Protein AF-A0A4S2SCQ0-F1 (afdb_monomer_lite)

Structure (mmCIF, N/CA/C/O backbone):
data_AF-A0A4S2SCQ0-F1
#
_entry.id   AF-A0A4S2SCQ0-F1
#
loop_
_atom_site.group_PDB
_atom_site.id
_atom_site.type_symbol
_atom_site.label_atom_id
_atom_site.label_alt_id
_atom_site.label_comp_id
_atom_site.label_asym_id
_atom_site.label_entity_id
_atom_site.label_seq_id
_atom_site.pdbx_PDB_ins_code
_atom_site.Cartn_x
_atom_site.Cartn_y
_atom_site.Cartn_z
_atom_site.occupancy
_atom_site.B_iso_or_equiv
_atom_site.auth_seq_id
_atom_site.auth_comp_id
_atom_site.auth_asym_id
_atom_site.auth_atom_id
_atom_site.pdbx_PDB_model_num
ATOM 1 N N . MET A 1 1 ? 38.901 36.542 -50.478 1.00 45.44 1 MET A N 1
ATOM 2 C CA . MET A 1 1 ? 38.086 35.421 -50.986 1.00 45.44 1 MET A CA 1
ATOM 3 C C . MET A 1 1 ? 38.685 34.121 -50.463 1.00 45.44 1 MET A C 1
ATOM 5 O O . MET A 1 1 ? 39.624 33.625 -51.063 1.00 45.44 1 MET A O 1
ATOM 9 N N . SER A 1 2 ? 38.216 33.624 -49.317 1.00 47.53 2 SER A N 1
ATOM 10 C CA . SER A 1 2 ? 38.444 32.237 -48.889 1.00 47.53 2 SER A CA 1
ATOM 11 C C . SER A 1 2 ? 37.242 31.841 -48.040 1.00 47.53 2 SER A C 1
ATOM 13 O O . SER A 1 2 ? 37.023 32.395 -46.964 1.00 47.53 2 SER A O 1
ATOM 15 N N . GLU A 1 3 ? 36.384 31.004 -48.611 1.00 53.09 3 GLU A N 1
ATOM 16 C CA . GLU A 1 3 ? 35.136 30.562 -48.004 1.00 53.09 3 GLU A CA 1
ATOM 17 C C . GLU A 1 3 ? 35.427 29.444 -46.998 1.00 53.09 3 GLU A C 1
ATOM 19 O O . GLU A 1 3 ? 35.780 28.333 -47.383 1.00 53.09 3 GLU A O 1
ATOM 24 N N . HIS A 1 4 ? 35.234 29.712 -45.709 1.00 47.75 4 HIS A N 1
ATOM 25 C CA . HIS A 1 4 ? 35.110 28.660 -44.702 1.00 47.75 4 HIS A CA 1
ATOM 26 C C . HIS A 1 4 ? 33.709 28.730 -44.109 1.00 47.75 4 HIS A C 1
ATOM 28 O O . HIS A 1 4 ? 33.461 29.360 -43.083 1.00 47.75 4 HIS A O 1
ATOM 34 N N . ARG A 1 5 ? 32.766 28.095 -44.812 1.00 49.00 5 ARG A N 1
ATOM 35 C CA . ARG A 1 5 ? 31.453 27.760 -44.266 1.00 49.00 5 ARG A CA 1
ATOM 36 C C . ARG A 1 5 ? 31.665 26.649 -43.240 1.00 49.00 5 ARG A C 1
ATOM 38 O O . ARG A 1 5 ? 31.764 25.480 -43.596 1.00 49.00 5 ARG A O 1
ATOM 45 N N . PHE A 1 6 ? 31.785 27.029 -41.972 1.00 45.31 6 PHE A N 1
ATOM 46 C CA . PHE A 1 6 ? 31.586 26.104 -40.863 1.00 45.31 6 PHE A CA 1
ATOM 47 C C . PHE A 1 6 ? 30.093 25.766 -40.810 1.00 45.31 6 PHE A C 1
ATOM 49 O O . PHE A 1 6 ? 29.304 26.442 -40.153 1.00 45.31 6 PHE A O 1
ATOM 56 N N . THR A 1 7 ? 29.695 24.746 -41.565 1.00 49.78 7 THR A N 1
ATOM 57 C CA . THR A 1 7 ? 28.400 24.092 -41.397 1.00 49.78 7 THR A CA 1
ATOM 58 C C . THR A 1 7 ? 28.523 23.225 -40.153 1.00 49.78 7 THR A C 1
ATOM 60 O O . THR A 1 7 ? 29.091 22.136 -40.186 1.00 49.78 7 THR A O 1
ATOM 63 N N . LEU A 1 8 ? 28.068 23.752 -39.020 1.00 42.38 8 LEU A N 1
ATOM 64 C CA . LEU A 1 8 ? 27.846 22.944 -37.832 1.00 42.38 8 LEU A CA 1
ATOM 65 C C . LEU A 1 8 ? 26.577 22.142 -38.130 1.00 42.38 8 LEU A C 1
ATOM 67 O O . LEU A 1 8 ? 25.468 22.615 -37.889 1.00 42.38 8 LEU A O 1
ATOM 71 N N . ASP A 1 9 ? 26.753 20.975 -38.756 1.00 43.62 9 ASP A N 1
ATOM 72 C CA . ASP A 1 9 ? 25.717 19.951 -38.883 1.00 43.62 9 ASP A CA 1
ATOM 73 C C . ASP A 1 9 ? 25.373 19.472 -37.471 1.00 43.62 9 ASP A C 1
ATOM 75 O O . ASP A 1 9 ? 25.851 18.457 -36.966 1.00 43.62 9 ASP A O 1
ATOM 79 N N . ASN A 1 10 ? 24.548 20.266 -36.796 1.00 47.84 10 ASN A N 1
ATOM 80 C CA . ASN A 1 10 ? 23.954 19.944 -35.515 1.00 47.84 10 ASN A CA 1
ATOM 81 C C . ASN A 1 10 ? 22.767 19.006 -35.757 1.00 47.84 10 ASN A C 1
ATOM 83 O O . ASN A 1 10 ? 21.622 19.328 -35.456 1.00 47.84 10 ASN A O 1
ATOM 87 N N . THR A 1 11 ? 23.049 17.851 -36.355 1.00 51.22 11 THR A N 1
ATOM 88 C CA . THR A 1 11 ? 22.090 16.754 -36.496 1.00 51.22 11 THR A CA 1
ATOM 89 C C . THR A 1 11 ? 22.715 15.498 -35.902 1.00 51.22 11 THR A C 1
ATOM 91 O O . THR A 1 11 ? 22.844 14.468 -36.554 1.00 51.22 11 THR A O 1
ATOM 94 N N . SER A 1 12 ? 23.137 15.574 -34.638 1.00 47.16 12 SER A N 1
ATOM 95 C CA . SER A 1 12 ? 23.372 14.376 -33.835 1.00 47.16 12 SER A CA 1
ATOM 96 C C . SER A 1 12 ? 22.265 14.254 -32.793 1.00 47.16 12 SER A C 1
ATOM 98 O O . SER A 1 12 ? 22.231 14.991 -31.812 1.00 47.16 12 SER A O 1
ATOM 100 N N . ALA A 1 13 ? 21.379 13.292 -33.043 1.00 48.19 13 ALA A N 1
ATOM 101 C CA . ALA A 1 13 ? 20.478 12.678 -32.076 1.00 48.19 13 ALA A CA 1
ATOM 102 C C . ALA A 1 13 ? 19.444 13.601 -31.405 1.00 48.19 13 ALA A C 1
ATOM 104 O O . ALA A 1 13 ? 19.455 13.814 -30.195 1.00 48.19 13 ALA A O 1
ATOM 105 N N . ALA A 1 14 ? 18.413 13.980 -32.162 1.00 48.03 14 ALA A N 1
ATOM 106 C CA . ALA A 1 14 ? 17.074 14.052 -31.581 1.00 48.03 14 ALA A CA 1
ATOM 107 C C . ALA A 1 14 ? 16.601 12.619 -31.245 1.00 48.03 14 ALA A C 1
ATOM 109 O O . ALA A 1 14 ? 15.771 12.047 -31.945 1.00 48.03 14 ALA A O 1
ATOM 110 N N . VAL A 1 15 ? 17.174 12.000 -30.209 1.00 54.00 15 VAL A N 1
ATOM 111 C CA . VAL A 1 15 ? 16.635 10.768 -29.613 1.00 54.00 15 VAL A CA 1
ATOM 112 C C . VAL A 1 15 ? 15.983 11.140 -28.289 1.00 54.00 15 VAL A C 1
ATOM 114 O O . VAL A 1 15 ? 16.561 10.996 -27.221 1.00 54.00 15 VAL A O 1
ATOM 117 N N . ALA A 1 16 ? 14.762 11.654 -28.383 1.00 53.16 16 ALA A N 1
ATOM 118 C CA . ALA A 1 16 ? 13.720 11.534 -27.369 1.00 53.16 16 ALA A CA 1
ATOM 119 C C . ALA A 1 16 ? 12.385 11.899 -28.050 1.00 53.16 16 ALA A C 1
ATOM 121 O O . ALA A 1 16 ? 12.348 12.889 -28.778 1.00 53.16 16 ALA A O 1
ATOM 122 N N . PRO A 1 17 ? 11.297 11.129 -27.858 1.00 49.06 17 PRO A N 1
ATOM 123 C CA . PRO A 1 17 ? 10.951 10.550 -26.573 1.00 49.06 17 PRO A CA 1
ATOM 124 C C . PRO A 1 17 ? 10.534 9.085 -26.712 1.00 49.06 17 PRO A C 1
ATOM 126 O O . PRO A 1 17 ? 9.384 8.777 -27.012 1.00 49.06 17 PRO A O 1
ATOM 129 N N . ALA A 1 18 ? 11.417 8.161 -26.354 1.00 54.22 18 ALA A N 1
ATOM 130 C CA . ALA A 1 18 ? 10.928 6.914 -25.789 1.00 54.22 18 ALA A CA 1
ATOM 131 C C . ALA A 1 18 ? 10.643 7.172 -24.305 1.00 54.22 18 ALA A C 1
ATOM 133 O O . ALA A 1 18 ? 11.241 6.561 -23.429 1.00 54.22 18 ALA A O 1
ATOM 134 N N . ALA A 1 19 ? 9.699 8.074 -24.010 1.00 54.62 19 ALA A N 1
ATOM 135 C CA . ALA A 1 19 ? 8.956 7.967 -22.765 1.00 54.62 19 ALA A CA 1
ATOM 136 C C . ALA A 1 19 ? 8.038 6.748 -22.921 1.00 54.62 19 ALA A C 1
ATOM 138 O O . ALA A 1 19 ? 6.813 6.867 -22.958 1.00 54.62 19 ALA A O 1
ATOM 139 N N . VAL A 1 20 ? 8.642 5.561 -23.035 1.00 54.28 20 VAL A N 1
ATOM 140 C CA . VAL A 1 20 ? 8.018 4.324 -22.597 1.00 54.28 20 VAL A CA 1
ATOM 141 C C . VAL A 1 20 ? 7.935 4.507 -21.095 1.00 54.28 20 VAL A C 1
ATOM 143 O O . VAL A 1 20 ? 8.783 4.048 -20.340 1.00 54.28 20 VAL A O 1
ATOM 146 N N . ARG A 1 21 ? 6.954 5.310 -20.673 1.00 55.31 21 ARG A N 1
ATOM 147 C CA . ARG A 1 21 ? 6.491 5.313 -19.302 1.00 55.31 21 ARG A CA 1
ATOM 148 C C . ARG A 1 21 ? 6.297 3.833 -18.997 1.00 55.31 21 ARG A C 1
ATOM 150 O O . ARG A 1 21 ? 5.500 3.207 -19.712 1.00 55.31 21 ARG A O 1
ATOM 157 N N . PRO A 1 22 ? 7.046 3.253 -18.043 1.00 52.25 22 PRO A N 1
ATOM 158 C CA . PRO A 1 22 ? 6.787 1.884 -17.659 1.00 52.25 22 PRO A CA 1
ATOM 159 C C . PRO A 1 22 ? 5.304 1.819 -17.299 1.00 52.25 22 PRO A C 1
ATOM 161 O O . PRO A 1 22 ? 4.725 2.848 -16.924 1.00 52.25 22 PRO A O 1
ATOM 164 N N . PRO A 1 23 ? 4.641 0.677 -17.498 1.00 58.47 23 PRO A N 1
ATOM 165 C CA . PRO A 1 23 ? 3.207 0.588 -17.312 1.00 58.47 23 PRO A CA 1
ATOM 166 C C . PRO A 1 23 ? 2.877 1.047 -15.890 1.00 58.47 23 PRO A C 1
ATOM 168 O O . PRO A 1 23 ? 2.974 0.280 -14.938 1.00 58.47 23 PRO A O 1
ATOM 171 N N . HIS A 1 24 ? 2.405 2.293 -15.758 1.00 55.78 24 HIS A N 1
ATOM 172 C CA . HIS A 1 24 ? 1.891 2.890 -14.520 1.00 55.78 24 HIS A CA 1
ATOM 173 C C . HIS A 1 24 ? 0.692 2.096 -13.953 1.00 55.78 24 HIS A C 1
ATOM 175 O O . HIS A 1 24 ? 0.072 2.499 -12.978 1.00 55.78 24 HIS A O 1
ATOM 181 N N . TYR A 1 25 ? 0.348 0.983 -14.602 1.00 57.44 25 TYR A N 1
ATOM 182 C CA . TYR A 1 25 ? -0.711 0.042 -14.308 1.00 57.44 25 TYR A CA 1
ATOM 183 C C . TYR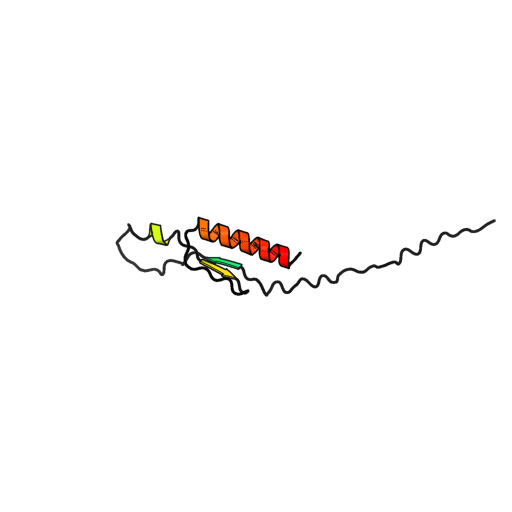 A 1 25 ? -0.264 -1.146 -13.439 1.00 57.44 25 TYR A C 1
ATOM 185 O O . TYR A 1 25 ? -1.138 -1.868 -12.969 1.00 57.44 25 TYR A O 1
ATOM 193 N N . LEU A 1 26 ? 1.041 -1.374 -13.216 1.00 74.00 26 LEU A N 1
ATOM 194 C CA . LEU A 1 26 ? 1.506 -2.471 -12.342 1.00 74.00 26 LEU A CA 1
ATOM 195 C C . LEU A 1 26 ? 1.327 -2.147 -10.857 1.00 74.00 26 LEU A C 1
ATOM 197 O O . LEU A 1 26 ? 0.995 -3.020 -10.058 1.00 74.00 26 LEU A O 1
ATOM 201 N N . HIS A 1 27 ? 1.489 -0.874 -10.500 1.00 84.00 27 HIS A N 1
ATOM 202 C CA . HIS A 1 27 ? 1.405 -0.413 -9.124 1.00 84.00 27 HIS A CA 1
ATOM 203 C C . HIS A 1 27 ? 0.125 0.387 -8.904 1.00 84.00 27 HIS A C 1
ATOM 205 O O . HIS A 1 27 ? -0.113 1.417 -9.527 1.00 84.00 27 HIS A O 1
ATOM 211 N N . ASN A 1 28 ? -0.714 -0.090 -7.988 1.00 86.56 28 ASN A N 1
ATOM 212 C CA . ASN A 1 28 ? -1.903 0.618 -7.511 1.00 86.56 28 ASN A CA 1
ATOM 213 C C . ASN A 1 28 ? -1.873 0.600 -5.989 1.00 86.56 28 ASN A C 1
ATOM 215 O O . ASN A 1 28 ? -2.581 -0.185 -5.358 1.00 86.56 28 ASN A O 1
ATOM 219 N N . LEU A 1 29 ? -0.978 1.410 -5.427 1.00 89.94 29 LEU A N 1
ATOM 220 C CA . LEU A 1 29 ? -0.794 1.512 -3.990 1.00 89.94 29 LEU A CA 1
ATOM 221 C C . LEU A 1 29 ? -1.990 2.239 -3.364 1.00 89.94 29 LEU A C 1
ATOM 223 O O . LEU A 1 29 ? -2.318 3.372 -3.716 1.00 89.94 29 LEU A O 1
ATOM 227 N N . ARG A 1 30 ? -2.653 1.572 -2.424 1.00 88.56 30 ARG A N 1
ATOM 228 C CA . ARG A 1 30 ? -3.850 2.036 -1.729 1.00 88.56 30 ARG A CA 1
ATOM 229 C C . ARG A 1 30 ? -3.618 2.009 -0.235 1.00 88.56 30 ARG A C 1
ATOM 231 O O . ARG A 1 30 ? -3.216 0.990 0.317 1.00 88.56 30 ARG A O 1
ATOM 238 N N . TYR A 1 31 ? -3.977 3.115 0.399 1.00 88.88 31 TYR A N 1
ATOM 239 C CA . TYR A 1 31 ? -4.010 3.285 1.842 1.00 88.88 31 TYR A CA 1
ATOM 240 C C . TYR A 1 31 ? -5.472 3.378 2.272 1.00 88.88 31 TYR A C 1
ATOM 242 O O . TYR A 1 31 ? -6.150 4.363 1.965 1.00 88.88 31 TYR A O 1
ATOM 250 N N . ARG A 1 32 ? -6.004 2.332 2.907 1.00 83.94 32 ARG A N 1
ATOM 251 C CA . ARG A 1 32 ? -7.435 2.256 3.214 1.00 83.94 32 ARG A CA 1
ATOM 252 C C . ARG A 1 32 ? -7.668 1.880 4.666 1.00 83.94 32 ARG A C 1
ATOM 254 O O . ARG A 1 32 ? -7.324 0.786 5.101 1.00 83.94 32 ARG A O 1
ATOM 261 N N . LYS A 1 33 ? -8.349 2.761 5.395 1.00 79.19 33 LYS A N 1
ATOM 262 C CA . LYS A 1 33 ? -8.952 2.401 6.679 1.00 79.19 33 LYS A CA 1
ATOM 263 C C . LYS A 1 33 ? -10.054 1.368 6.427 1.00 79.19 33 LYS A C 1
ATOM 265 O O . LYS A 1 33 ? -10.883 1.623 5.540 1.00 79.19 33 LYS A O 1
ATOM 270 N N . PRO A 1 34 ? -10.091 0.227 7.139 1.00 67.81 34 PRO A N 1
ATOM 271 C CA . PRO A 1 34 ? -11.248 -0.652 7.133 1.00 67.81 34 PRO A CA 1
ATOM 272 C C . PRO A 1 34 ? -12.450 0.211 7.493 1.00 67.81 34 PRO A C 1
ATOM 274 O O . PRO A 1 34 ? -12.548 0.736 8.597 1.00 67.81 34 PRO A O 1
ATOM 277 N N . THR A 1 35 ? -13.302 0.485 6.509 1.00 59.62 35 THR A N 1
ATOM 278 C CA . THR A 1 35 ? -14.485 1.303 6.740 1.00 59.62 35 THR A CA 1
ATOM 279 C C . THR A 1 35 ? -15.344 0.495 7.693 1.00 59.62 35 THR A C 1
ATOM 281 O O . THR A 1 35 ? -15.693 -0.636 7.349 1.00 59.62 35 THR A O 1
ATOM 284 N N . GLU A 1 36 ? -15.606 1.035 8.887 1.00 56.22 36 GLU A N 1
ATOM 285 C CA . GLU A 1 36 ? -16.558 0.465 9.834 1.00 56.22 36 GLU A CA 1
ATOM 286 C C . GLU A 1 36 ? -17.799 0.073 9.040 1.00 56.22 36 GLU A C 1
ATOM 288 O O . GLU A 1 36 ? -18.521 0.925 8.519 1.00 56.22 36 GLU A O 1
ATOM 293 N N . ALA A 1 37 ? -18.015 -1.232 8.870 1.00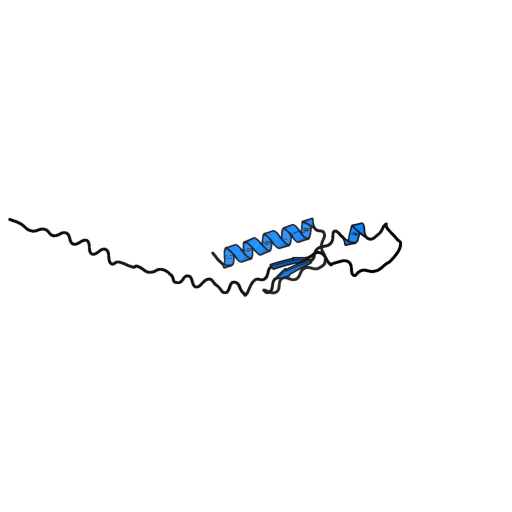 46.78 37 ALA A N 1
ATOM 294 C CA . ALA A 1 37 ? -19.301 -1.705 8.415 1.00 46.78 37 ALA A CA 1
ATOM 295 C C . ALA A 1 37 ? -20.294 -1.143 9.426 1.00 46.78 37 ALA A C 1
ATOM 297 O O . ALA A 1 37 ? -20.172 -1.447 10.611 1.00 46.78 37 ALA A O 1
ATOM 298 N N . THR A 1 38 ? -21.198 -0.282 8.957 1.00 48.97 38 THR A N 1
ATOM 299 C CA . THR A 1 38 ? -22.268 0.358 9.718 1.00 48.97 38 THR A CA 1
ATOM 300 C C . THR A 1 38 ? -23.003 -0.696 10.540 1.00 48.97 38 THR A C 1
ATOM 302 O O . THR A 1 38 ? -23.959 -1.318 10.086 1.00 48.97 38 THR A O 1
ATOM 305 N N . ARG A 1 39 ? -22.517 -0.950 11.751 1.00 48.03 39 ARG A N 1
ATOM 306 C CA . ARG A 1 39 ? -23.181 -1.770 12.746 1.00 48.03 39 ARG A CA 1
ATOM 307 C C . ARG A 1 39 ? -23.566 -0.818 13.846 1.00 48.03 39 ARG A C 1
ATOM 309 O O . ARG A 1 39 ? -22.758 -0.406 14.667 1.00 48.03 39 ARG A O 1
ATOM 316 N N . THR A 1 40 ? -24.833 -0.453 13.786 1.00 51.12 40 THR A N 1
ATOM 317 C CA . THR A 1 40 ? -25.629 0.039 14.898 1.00 51.12 40 THR A CA 1
ATOM 318 C C . THR A 1 40 ? -25.394 -0.862 16.122 1.00 51.12 40 THR A C 1
ATOM 320 O O . THR A 1 40 ? -26.069 -1.878 16.267 1.00 51.12 40 THR A O 1
ATOM 323 N N . SER A 1 41 ? -24.413 -0.548 16.970 1.00 47.50 41 SER A N 1
ATOM 324 C CA . SER A 1 41 ? -24.248 -1.156 18.298 1.00 47.50 41 SER A CA 1
ATOM 325 C C . SER A 1 41 ? -23.986 -0.044 19.314 1.00 47.50 41 SER A C 1
ATOM 327 O O . SER A 1 41 ? -23.207 0.863 19.011 1.00 47.50 41 SER A O 1
ATOM 329 N N . PRO A 1 42 ? -24.647 -0.059 20.483 1.00 53.41 42 PRO A N 1
ATOM 330 C CA . PRO A 1 42 ? -24.671 1.067 21.414 1.00 53.41 42 PRO A CA 1
ATOM 331 C C . PRO A 1 42 ? -23.458 1.148 22.364 1.00 53.41 42 PRO A C 1
ATOM 333 O O . PRO A 1 42 ? -23.443 2.001 23.248 1.00 53.41 42 PRO A O 1
ATOM 336 N N . GLU A 1 43 ? -22.424 0.315 22.215 1.00 52.00 43 GLU A N 1
ATOM 337 C CA . GLU A 1 43 ? -21.252 0.322 23.103 1.00 52.00 43 GLU A CA 1
ATOM 338 C C . GLU A 1 43 ? -20.106 1.227 22.595 1.00 52.00 43 GLU A C 1
ATOM 340 O O . GLU A 1 43 ? -19.159 0.797 21.936 1.00 52.00 43 GLU A O 1
ATOM 345 N N . GLY A 1 44 ? -20.168 2.515 22.944 1.00 54.03 44 GLY A N 1
ATOM 346 C CA . GLY A 1 44 ? -19.251 3.583 22.508 1.00 54.03 44 GLY A CA 1
ATOM 347 C C . GLY A 1 44 ? -17.810 3.572 23.055 1.00 54.03 44 GLY A C 1
ATOM 348 O O . GLY A 1 44 ? -17.195 4.635 23.124 1.00 54.03 44 GLY A O 1
ATOM 349 N N . HIS A 1 45 ? -17.244 2.422 23.441 1.00 53.62 45 HIS A N 1
ATOM 350 C CA . HIS A 1 45 ? -15.899 2.364 24.049 1.00 53.62 45 HIS A CA 1
ATOM 351 C C . HIS A 1 45 ? -14.863 1.518 23.286 1.00 53.62 45 HIS A C 1
ATOM 353 O O . HIS A 1 45 ? -13.668 1.701 23.501 1.00 53.62 45 HIS A O 1
ATOM 359 N N . THR A 1 46 ? -15.276 0.665 22.344 1.00 51.38 46 THR A N 1
ATOM 360 C CA . THR A 1 46 ? -14.378 -0.216 21.559 1.00 51.38 46 THR A CA 1
ATOM 361 C C . THR A 1 46 ? -14.120 0.256 20.123 1.00 51.38 46 THR A C 1
ATOM 363 O O . THR A 1 46 ? -13.183 -0.220 19.486 1.00 51.38 46 T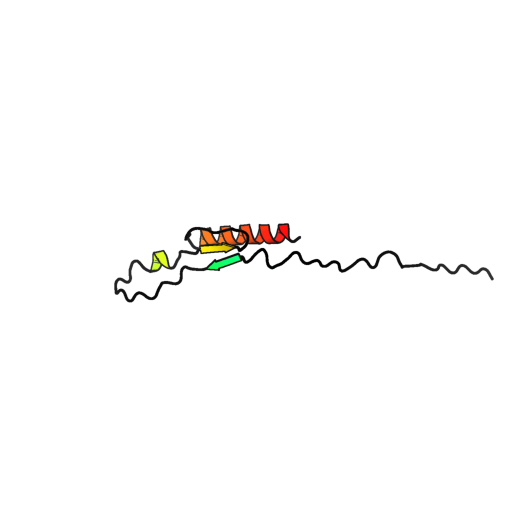HR A O 1
ATOM 366 N N . LEU A 1 47 ? -14.896 1.217 19.610 1.00 52.06 47 LEU A N 1
ATOM 367 C CA . LEU A 1 47 ? -14.811 1.684 18.214 1.00 52.06 47 LEU A CA 1
ATOM 368 C C . LEU A 1 47 ? -13.530 2.480 17.915 1.00 52.06 47 LEU A C 1
ATOM 370 O O . LEU A 1 47 ? -12.955 2.365 16.836 1.00 52.06 47 LEU A O 1
ATOM 374 N N . ARG A 1 48 ? -13.008 3.221 18.901 1.00 51.72 48 ARG A N 1
ATOM 375 C CA . ARG A 1 48 ? -11.834 4.091 18.710 1.00 51.72 48 ARG A CA 1
ATOM 376 C C . ARG A 1 48 ? -10.540 3.319 18.426 1.00 51.72 48 ARG A C 1
ATOM 378 O O . ARG A 1 48 ? -9.676 3.817 17.724 1.00 51.72 48 ARG A O 1
ATOM 385 N N . ALA A 1 49 ? -10.415 2.097 18.947 1.00 52.44 49 ALA A N 1
ATOM 386 C CA . ALA A 1 49 ? -9.241 1.258 18.704 1.00 52.44 49 ALA A CA 1
ATOM 387 C C . ALA A 1 49 ? -9.249 0.627 17.299 1.00 52.44 49 ALA A C 1
ATOM 389 O O . ALA A 1 49 ? -8.193 0.376 16.727 1.00 52.44 49 ALA A O 1
ATOM 390 N N . LEU A 1 50 ? -10.435 0.393 16.723 1.00 55.56 50 LEU A N 1
ATOM 391 C CA . LEU A 1 50 ? -10.583 -0.144 15.367 1.00 55.56 50 LEU A CA 1
ATOM 392 C C . LEU A 1 50 ? -10.549 0.959 14.295 1.00 55.56 50 LEU A C 1
ATOM 394 O O . LEU A 1 50 ? -10.121 0.687 13.174 1.00 55.56 50 LEU A O 1
ATOM 398 N N . SER A 1 51 ? -10.916 2.205 14.632 1.00 60.84 51 SER A N 1
ATOM 399 C CA . SER A 1 51 ? -10.836 3.365 13.722 1.00 60.84 51 SER A CA 1
ATOM 400 C C . SER A 1 51 ? -9.408 3.780 13.341 1.00 60.84 51 SER A C 1
ATOM 402 O O . SER A 1 51 ? -9.203 4.535 12.378 1.00 60.84 51 SER A O 1
ATOM 404 N N . ASP A 1 52 ? -8.430 3.289 14.101 1.00 72.75 52 ASP A N 1
ATOM 405 C CA . ASP A 1 52 ? -7.011 3.602 13.938 1.00 72.75 52 ASP A CA 1
ATOM 406 C C . ASP A 1 52 ? -6.252 2.519 13.162 1.00 72.75 52 ASP A C 1
ATOM 408 O O . ASP A 1 52 ? -5.062 2.684 12.885 1.00 72.75 52 ASP A O 1
ATOM 412 N N . LEU A 1 53 ? -6.938 1.444 12.759 1.00 83.19 53 LEU A N 1
ATOM 413 C CA . LEU A 1 53 ? -6.366 0.426 11.891 1.00 83.19 53 LEU A CA 1
ATOM 414 C C . LEU A 1 53 ? -6.455 0.849 10.419 1.00 83.19 53 LEU A C 1
ATOM 416 O O . LEU A 1 53 ? -7.452 1.408 9.959 1.00 83.19 53 LEU A O 1
ATOM 420 N N . THR A 1 54 ? -5.413 0.541 9.659 1.00 87.75 54 THR A N 1
ATOM 421 C CA . THR A 1 54 ? -5.294 0.807 8.231 1.00 87.75 54 THR A CA 1
ATOM 422 C C . THR A 1 54 ? -4.694 -0.404 7.525 1.00 87.75 54 THR A C 1
ATOM 424 O O . THR A 1 54 ? -3.803 -1.075 8.037 1.00 87.75 54 THR A O 1
ATOM 427 N N . VAL A 1 55 ? -5.180 -0.670 6.317 1.00 89.88 55 VAL A N 1
ATOM 428 C CA . VAL A 1 55 ? -4.642 -1.679 5.409 1.00 89.88 55 VAL A CA 1
ATOM 429 C C . VAL A 1 55 ? -3.970 -0.976 4.232 1.00 89.88 55 VAL A C 1
ATOM 431 O O . VAL A 1 55 ? -4.542 -0.055 3.635 1.00 89.88 55 VAL A O 1
ATOM 434 N N . VAL A 1 56 ? -2.772 -1.434 3.881 1.00 91.31 56 VAL A N 1
ATOM 435 C CA . VAL A 1 56 ? -2.037 -1.012 2.690 1.00 91.31 56 VAL A CA 1
ATOM 436 C C . VAL A 1 56 ? -2.037 -2.156 1.689 1.00 91.31 56 VAL A C 1
ATOM 438 O O . VAL A 1 56 ? -1.730 -3.299 2.022 1.00 91.31 56 VAL A O 1
ATOM 441 N N . THR A 1 57 ? -2.406 -1.856 0.450 1.00 93.12 57 THR A N 1
ATOM 442 C CA . THR A 1 57 ? -2.394 -2.840 -0.641 1.00 93.12 57 THR A CA 1
ATOM 443 C C . THR A 1 57 ? -1.771 -2.237 -1.883 1.00 93.12 57 THR A C 1
ATOM 445 O O . THR A 1 57 ? -1.927 -1.042 -2.110 1.00 93.12 57 THR A O 1
ATOM 448 N N . CYS A 1 58 ? -1.116 -3.042 -2.707 1.00 91.81 58 CYS A N 1
ATOM 449 C CA . CYS A 1 58 ? -0.658 -2.650 -4.029 1.00 91.81 58 CYS A CA 1
ATOM 450 C C . CYS A 1 58 ? -0.965 -3.752 -5.044 1.00 91.81 58 CYS A C 1
ATOM 452 O O . CYS A 1 58 ? -0.880 -4.938 -4.732 1.00 91.81 58 CYS A O 1
ATOM 454 N N . ALA A 1 59 ? -1.293 -3.364 -6.278 1.00 89.81 59 ALA A N 1
ATOM 455 C CA . ALA A 1 59 ? -1.540 -4.307 -7.372 1.00 89.81 59 ALA A CA 1
ATOM 456 C C . ALA A 1 59 ? -0.333 -5.206 -7.710 1.00 89.81 59 ALA A C 1
ATOM 458 O O . ALA A 1 59 ? -0.529 -6.274 -8.283 1.00 89.81 59 ALA A O 1
ATOM 459 N N . CYS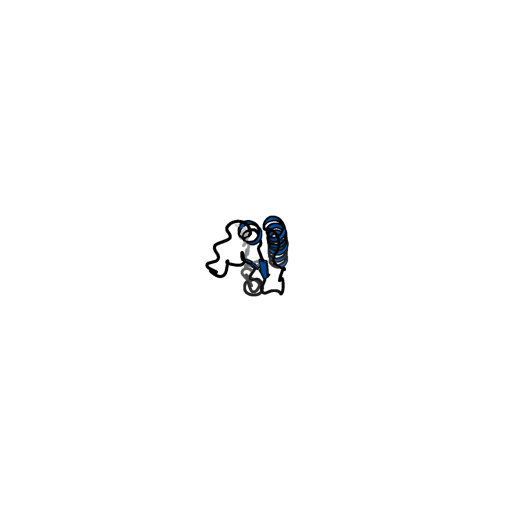 A 1 60 ? 0.881 -4.831 -7.300 1.00 86.50 60 CYS A N 1
ATOM 460 C CA . CYS A 1 60 ? 2.081 -5.652 -7.457 1.00 86.50 60 CYS A CA 1
ATOM 461 C C . CYS A 1 60 ? 2.159 -6.851 -6.494 1.00 86.50 60 CYS A C 1
ATOM 463 O O . CYS A 1 60 ? 3.060 -7.673 -6.626 1.00 86.50 60 CYS A O 1
ATOM 465 N N . GLY A 1 61 ? 1.226 -6.971 -5.541 1.00 86.88 61 GLY A N 1
ATOM 466 C CA . GLY A 1 61 ? 1.154 -8.090 -4.597 1.00 86.88 61 GLY A CA 1
ATOM 467 C C . GLY A 1 61 ? 1.341 -7.701 -3.131 1.00 86.88 61 GLY A C 1
ATOM 468 O O . GLY A 1 61 ? 1.085 -8.530 -2.259 1.00 86.88 61 GLY A O 1
ATOM 469 N N . LEU A 1 62 ? 1.709 -6.450 -2.825 1.00 89.62 62 LEU A N 1
ATOM 470 C CA . LEU A 1 62 ? 1.739 -5.974 -1.440 1.00 89.62 62 LEU A CA 1
ATOM 471 C C . LEU A 1 62 ? 0.329 -6.036 -0.842 1.00 89.62 62 LEU A C 1
ATOM 473 O O . LEU A 1 62 ? -0.603 -5.421 -1.356 1.00 89.62 62 LEU A O 1
ATOM 477 N N . THR A 1 63 ? 0.164 -6.758 0.262 1.00 91.12 63 THR A N 1
ATOM 478 C CA . THR A 1 63 ? -1.066 -6.764 1.062 1.00 91.12 63 THR A CA 1
ATOM 479 C C . THR A 1 63 ? -0.680 -6.862 2.527 1.00 91.12 63 THR A C 1
ATOM 481 O O . THR A 1 63 ? -0.167 -7.890 2.965 1.00 91.12 63 THR A O 1
ATOM 484 N N . THR A 1 64 ? -0.914 -5.798 3.289 1.00 89.38 64 THR A N 1
ATOM 485 C CA . THR A 1 64 ? -0.674 -5.811 4.733 1.00 89.38 64 THR A CA 1
ATOM 486 C C . THR A 1 64 ? -1.910 -6.311 5.480 1.00 89.38 64 THR A C 1
ATOM 488 O O . THR A 1 64 ? -3.037 -6.137 5.005 1.00 89.38 64 THR A O 1
ATOM 491 N N . PRO A 1 65 ? -1.749 -6.879 6.686 1.00 87.44 65 PRO A N 1
ATOM 492 C CA . PRO A 1 65 ? -2.862 -6.977 7.622 1.00 87.44 65 PRO A CA 1
ATOM 493 C C . PRO A 1 65 ? -3.340 -5.574 8.043 1.00 87.44 65 PRO A C 1
ATOM 495 O O . PRO A 1 65 ? -2.758 -4.551 7.671 1.00 87.44 65 PRO A O 1
ATOM 498 N N . ALA A 1 66 ? -4.425 -5.523 8.816 1.00 87.44 66 ALA A N 1
ATOM 499 C CA . ALA A 1 66 ? -4.866 -4.291 9.457 1.00 87.44 66 ALA A CA 1
ATOM 500 C C . ALA A 1 66 ? -3.836 -3.884 10.524 1.00 87.44 66 ALA A C 1
ATOM 502 O O . ALA A 1 66 ? -3.707 -4.555 11.546 1.00 87.44 66 ALA A O 1
ATOM 503 N N . LEU A 1 67 ? -3.093 -2.815 10.252 1.00 86.38 67 LEU A N 1
ATOM 504 C CA . LEU A 1 67 ? -2.018 -2.295 11.095 1.00 86.38 67 LEU A CA 1
ATOM 505 C C . LEU A 1 67 ? -2.432 -0.964 11.730 1.00 86.38 67 LEU A C 1
ATOM 507 O O . LEU A 1 67 ? -3.264 -0.264 11.153 1.00 86.38 67 LEU A O 1
ATOM 511 N N . PRO A 1 68 ? -1.841 -0.559 12.864 1.00 87.56 68 PRO A N 1
ATOM 512 C CA . PRO A 1 68 ? -1.951 0.810 13.355 1.00 87.56 68 PRO A CA 1
ATOM 513 C C . PRO A 1 68 ? -1.590 1.834 12.270 1.00 87.56 68 PRO A C 1
ATOM 515 O O . PRO A 1 68 ? -0.729 1.587 11.424 1.00 87.56 68 PRO A O 1
ATOM 518 N N . ASN A 1 69 ? -2.231 3.002 12.302 1.00 85.88 69 ASN A N 1
ATOM 519 C CA . ASN A 1 69 ? -2.077 4.035 11.277 1.00 85.88 69 ASN A CA 1
ATOM 520 C C . ASN A 1 69 ? -0.612 4.409 10.989 1.00 85.88 69 ASN A C 1
ATOM 522 O O . ASN A 1 69 ? -0.240 4.514 9.819 1.00 85.88 69 ASN A O 1
ATOM 526 N N . ASP A 1 70 ? 0.201 4.569 12.038 1.00 89.00 70 ASP A N 1
ATOM 527 C CA . ASP A 1 70 ? 1.616 4.929 11.918 1.00 89.00 70 ASP A CA 1
ATOM 528 C C . ASP A 1 70 ? 2.440 3.831 11.240 1.00 89.00 70 ASP A C 1
ATOM 530 O O . ASP A 1 70 ? 3.215 4.121 10.332 1.00 89.00 70 ASP A O 1
ATOM 534 N N . GLU A 1 71 ? 2.220 2.568 11.605 1.00 89.31 71 GLU A N 1
ATOM 535 C CA . GLU A 1 71 ? 2.879 1.426 10.960 1.00 89.31 71 GLU A CA 1
ATOM 536 C C . GLU A 1 71 ? 2.453 1.298 9.496 1.00 89.31 71 GLU A C 1
ATOM 538 O O . GLU A 1 71 ? 3.288 1.169 8.602 1.00 89.31 71 GLU A O 1
ATOM 543 N N . ALA A 1 72 ? 1.154 1.421 9.219 1.00 90.00 72 ALA A N 1
ATOM 544 C CA . ALA A 1 72 ? 0.644 1.417 7.855 1.00 90.00 72 ALA A CA 1
ATOM 545 C C . ALA A 1 72 ? 1.226 2.573 7.025 1.00 90.00 72 ALA A C 1
ATOM 547 O O . ALA A 1 72 ? 1.461 2.423 5.826 1.00 90.00 72 ALA A O 1
ATOM 548 N N . ARG A 1 73 ? 1.439 3.744 7.636 1.00 90.81 73 ARG A N 1
ATOM 549 C CA . ARG A 1 73 ? 2.024 4.906 6.959 1.00 90.81 73 ARG A CA 1
ATOM 550 C C . ARG A 1 73 ? 3.477 4.645 6.580 1.00 90.81 73 ARG A C 1
ATOM 552 O O . ARG A 1 73 ? 3.843 4.949 5.449 1.00 90.81 73 ARG A O 1
ATOM 559 N N . LEU A 1 74 ? 4.254 4.026 7.468 1.00 94.25 74 LEU A N 1
ATOM 560 C CA . LEU A 1 74 ? 5.626 3.612 7.169 1.00 94.25 74 LEU A CA 1
ATOM 561 C C . LEU A 1 74 ? 5.670 2.654 5.972 1.00 94.25 74 LEU A C 1
ATOM 563 O O . LEU A 1 74 ? 6.367 2.939 5.004 1.00 94.25 74 LEU A O 1
ATOM 567 N N . VAL A 1 75 ? 4.851 1.595 5.982 1.00 93.38 75 VAL A N 1
ATOM 568 C CA . VAL A 1 75 ? 4.803 0.618 4.876 1.00 93.38 75 VAL A CA 1
ATOM 569 C C . VAL A 1 75 ? 4.372 1.269 3.558 1.00 93.38 75 VAL A C 1
ATOM 571 O O . VAL A 1 75 ? 4.907 0.963 2.493 1.00 93.38 75 VAL A O 1
ATOM 574 N N . TYR A 1 76 ? 3.408 2.190 3.607 1.00 93.06 76 TYR A N 1
ATOM 575 C CA . TYR A 1 76 ? 2.980 2.931 2.424 1.00 93.06 76 TYR A CA 1
ATOM 576 C C . TYR A 1 76 ? 4.102 3.810 1.857 1.00 93.06 76 TYR A C 1
ATOM 578 O O . TYR A 1 76 ? 4.302 3.843 0.644 1.00 93.06 76 TYR A O 1
ATOM 586 N N . GLU A 1 77 ? 4.814 4.547 2.710 1.00 94.19 77 GLU A N 1
ATOM 587 C CA . GLU A 1 77 ? 5.893 5.441 2.283 1.00 94.19 77 GLU A CA 1
ATOM 588 C C . GLU A 1 77 ? 7.097 4.666 1.738 1.00 94.19 77 GLU A C 1
ATOM 590 O O . GLU A 1 77 ? 7.631 5.048 0.694 1.00 94.19 77 GLU A O 1
ATOM 595 N N . GLU A 1 78 ? 7.475 3.568 2.394 1.00 94.31 78 GLU A N 1
ATOM 596 C CA . GLU A 1 78 ? 8.518 2.642 1.944 1.00 94.31 78 GLU A CA 1
ATOM 597 C C . GLU A 1 78 ? 8.193 2.103 0.550 1.00 94.31 78 GLU A C 1
ATOM 599 O O . GLU A 1 78 ? 8.933 2.361 -0.400 1.00 94.31 78 GLU A O 1
ATOM 604 N N . HIS A 1 79 ? 7.018 1.493 0.384 1.00 93.19 79 HIS A N 1
ATOM 605 C CA . HIS A 1 79 ? 6.632 0.914 -0.897 1.00 93.19 79 HIS A CA 1
ATOM 606 C C . HIS A 1 79 ? 6.434 1.968 -1.994 1.00 93.19 79 HIS A C 1
ATOM 608 O O . HIS A 1 79 ? 6.731 1.743 -3.165 1.00 93.19 79 HIS A O 1
ATOM 614 N N . ARG A 1 80 ? 5.973 3.175 -1.642 1.00 91.00 80 ARG A N 1
ATOM 615 C CA . ARG A 1 80 ? 5.915 4.295 -2.590 1.00 91.00 80 ARG A CA 1
ATOM 616 C C . ARG A 1 80 ? 7.307 4.672 -3.100 1.00 91.00 80 ARG A C 1
ATOM 618 O O . ARG A 1 80 ? 7.416 5.095 -4.251 1.00 91.00 80 ARG A O 1
ATOM 625 N N . ASN A 1 81 ? 8.336 4.602 -2.260 1.00 91.88 81 ASN A N 1
ATOM 626 C CA . ASN A 1 81 ? 9.702 4.890 -2.683 1.00 91.88 81 ASN A CA 1
ATOM 627 C C . ASN A 1 81 ? 10.258 3.761 -3.554 1.00 91.88 81 ASN A C 1
ATOM 629 O O . ASN A 1 81 ? 10.800 4.076 -4.605 1.00 91.88 81 ASN A O 1
ATOM 633 N N . GLU A 1 82 ? 9.995 2.494 -3.222 1.00 89.06 82 GLU A N 1
ATOM 634 C CA . GLU A 1 82 ? 10.325 1.353 -4.094 1.00 89.06 82 GLU A CA 1
ATOM 635 C C . GLU A 1 82 ? 9.723 1.528 -5.496 1.00 89.06 82 GLU A C 1
ATOM 637 O O . GLU A 1 82 ? 10.437 1.470 -6.493 1.00 89.06 82 GLU A O 1
ATOM 642 N N . ILE A 1 83 ? 8.431 1.870 -5.581 1.00 88.31 83 ILE A N 1
ATOM 643 C CA . ILE A 1 83 ? 7.759 2.161 -6.857 1.00 88.31 83 ILE A CA 1
ATOM 644 C C . ILE A 1 83 ? 8.445 3.313 -7.597 1.00 88.31 83 ILE A C 1
ATOM 646 O O . ILE A 1 83 ? 8.516 3.307 -8.821 1.00 88.31 83 ILE A O 1
ATOM 650 N N . ARG A 1 84 ? 8.906 4.349 -6.889 1.00 85.94 84 ARG A N 1
ATOM 651 C CA . ARG A 1 84 ? 9.597 5.477 -7.529 1.00 85.94 84 ARG A CA 1
ATOM 652 C C . ARG A 1 84 ? 10.960 5.069 -8.071 1.00 85.94 84 ARG A C 1
ATOM 654 O O . ARG A 1 84 ? 11.288 5.518 -9.162 1.00 85.94 84 ARG A O 1
ATOM 661 N N . ASP A 1 85 ? 11.704 4.254 -7.334 1.00 84.81 85 ASP A N 1
ATOM 662 C CA . ASP A 1 85 ? 13.035 3.789 -7.722 1.00 84.81 85 ASP A CA 1
ATOM 663 C C . ASP A 1 85 ? 12.961 2.789 -8.886 1.00 84.81 85 ASP A C 1
ATOM 665 O O . ASP A 1 85 ? 13.766 2.867 -9.806 1.00 84.81 85 ASP A O 1
ATOM 669 N N . GLU A 1 86 ? 11.948 1.915 -8.917 1.00 82.00 86 GLU A N 1
ATOM 670 C CA . GLU A 1 86 ? 11.671 1.025 -10.058 1.00 82.00 86 GLU A CA 1
ATOM 671 C C . GLU A 1 86 ? 11.313 1.782 -11.348 1.00 82.00 86 GLU A C 1
ATOM 673 O O . GLU A 1 86 ? 11.480 1.260 -12.451 1.00 82.00 86 GLU A O 1
ATOM 678 N N . MET A 1 87 ? 10.767 2.992 -11.212 1.00 73.75 87 MET A N 1
ATOM 679 C CA . MET A 1 87 ? 10.261 3.810 -12.317 1.00 73.75 87 MET A CA 1
ATOM 680 C C . MET A 1 87 ? 11.221 4.942 -12.724 1.00 73.75 87 MET A C 1
ATOM 682 O O . MET A 1 87 ? 10.861 5.728 -13.609 1.00 73.75 87 MET A O 1
ATOM 686 N N . ALA A 1 88 ? 12.374 5.065 -12.058 1.00 71.56 88 ALA A N 1
ATOM 687 C CA . ALA A 1 88 ? 13.414 6.061 -12.325 1.00 71.56 88 ALA A CA 1
ATOM 688 C C . ALA A 1 88 ? 14.335 5.629 -13.476 1.00 71.56 88 ALA A C 1
ATOM 690 O O . ALA A 1 88 ? 14.707 6.524 -14.270 1.00 71.56 88 ALA A O 1
#

Sequence (88 aa):
MSEHRFTLDNTSAAVAPAAVRPPHYL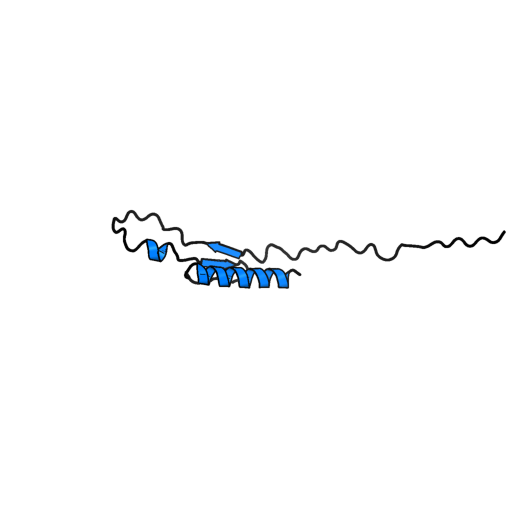HNLRYRKPTEATRTSPEGHTLRALSDLTVVTCACGLTTPALPNDEARLVYEEHRNEIRDEMA

Secondary structure (DSSP, 8-state):
-----------S-----------TTS---EEE-----------TTSHHHHTTEEEEE-TTS-B--SEEHHHHHHHHHHHHHHHHHHT-

Radius of gyration: 26.32 Å; chains: 1; bounding box: 64×44×75 Å

pLDDT: mean 70.01, std 18.54, range [42.38, 94.31]

Foldseek 3Di:
DDDDPPPPPPPDDPPDDPCPQPPPVQWDKDKDQPPPPPDPDDDPPPVVVSRQWIWIDISNGD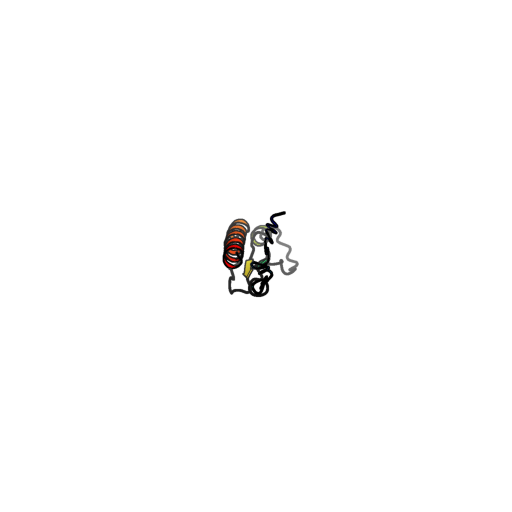TDDGDGNVVSVVVSVVVVVVVVVVRD